Protein AF-X1GIE1-F1 (afdb_monomer_lite)

Sequence (99 aa):
MPVGILIIRWDNEIGPINEGFYPENLKITNNLLTQVYSSHRYQSLKPGFASISLKNNKVVSFFSGVGDDYISVENYVVALLLRRDEKPNKYREILKTIA

Radius of gyration: 12.44 Å; chains: 1; bounding box: 34×25×35 Å

Foldseek 3Di:
DFPKKWKWAQDPVPGTDTPDMPDPPDDDDPVNSCVVVCQPPVVHQAWDWDWADDPFWIKIKTFQHADPHGDPDHGMIMMTTGGPPDDRVVCRVVRVVVD

Secondary structure (DSSP, 8-state):
-EEEEEEEEEETTTEEEEEEEESTT----HHHHHHHHHHHHTT-SS-EEEEEE-SSEEEEEEE-EETTEESSSTTEEEEEEEETTS-GGGGHHHHHTT-

Organism: NCBI:txid412755

pLDDT: mean 83.09, std 7.1, range [53.41, 92.0]

Structure (mmCIF, N/CA/C/O backbone):
data_AF-X1GIE1-F1
#
_entry.id   AF-X1GIE1-F1
#
loop_
_atom_site.group_PDB
_atom_site.id
_atom_site.type_symbol
_atom_site.label_atom_id
_atom_site.label_alt_id
_atom_site.label_comp_id
_atom_site.label_asym_id
_atom_site.label_entity_id
_atom_site.label_seq_id
_atom_site.pdbx_PDB_ins_code
_atom_site.Cartn_x
_atom_site.Cartn_y
_atom_site.Cartn_z
_atom_site.occupancy
_atom_site.B_iso_or_equiv
_atom_site.auth_seq_id
_atom_site.auth_comp_id
_atom_site.auth_asym_id
_atom_site.auth_atom_id
_atom_site.pdbx_PDB_model_num
ATOM 1 N N . MET A 1 1 ? -7.514 -4.561 14.471 1.00 79.94 1 MET A N 1
ATOM 2 C CA . MET A 1 1 ? -7.683 -5.445 13.300 1.00 79.94 1 MET A CA 1
ATOM 3 C C . MET A 1 1 ? -7.553 -4.636 12.012 1.00 79.94 1 MET A C 1
ATOM 5 O O . MET A 1 1 ? -7.733 -3.414 12.084 1.00 79.94 1 MET A O 1
ATOM 9 N N . PRO A 1 2 ? -7.258 -5.272 10.863 1.00 82.75 2 PRO A N 1
ATOM 10 C CA . PRO A 1 2 ? -7.330 -4.624 9.559 1.00 82.75 2 PRO A CA 1
ATOM 11 C C . PRO A 1 2 ? -8.774 -4.241 9.231 1.00 82.75 2 PRO A C 1
ATOM 13 O O . PRO A 1 2 ? -9.702 -4.998 9.493 1.00 82.75 2 PRO A O 1
ATOM 16 N N . VAL A 1 3 ? -8.941 -3.038 8.699 1.00 88.25 3 VAL A N 1
ATOM 17 C CA . VAL A 1 3 ? -10.202 -2.470 8.205 1.00 88.25 3 VAL A CA 1
ATOM 18 C C . VAL A 1 3 ? -10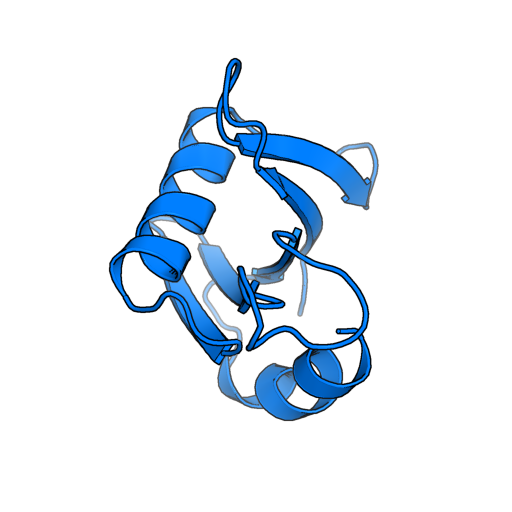.353 -2.741 6.710 1.00 88.25 3 VAL A C 1
ATOM 20 O O . VAL A 1 3 ? -11.467 -2.817 6.208 1.00 88.25 3 VAL A O 1
ATOM 23 N N . GLY A 1 4 ? -9.232 -2.906 6.009 1.00 90.81 4 GLY A N 1
ATOM 24 C CA . GLY A 1 4 ? -9.217 -3.260 4.602 1.00 90.81 4 GLY A CA 1
ATOM 25 C C . GLY A 1 4 ? -7.810 -3.476 4.065 1.00 90.81 4 GLY A C 1
ATOM 26 O O . GLY A 1 4 ? -6.819 -3.226 4.756 1.00 90.81 4 GLY A O 1
ATOM 27 N N . ILE A 1 5 ? -7.752 -3.937 2.826 1.00 90.69 5 ILE A N 1
ATOM 28 C CA . ILE A 1 5 ? -6.555 -4.135 2.018 1.00 90.69 5 ILE A CA 1
ATOM 29 C C . ILE A 1 5 ? -6.676 -3.315 0.737 1.00 90.69 5 ILE A C 1
ATOM 31 O O . ILE A 1 5 ? -7.775 -3.067 0.239 1.00 90.69 5 ILE A O 1
ATOM 35 N N . LEU A 1 6 ? -5.531 -2.886 0.236 1.00 90.62 6 LEU A N 1
ATOM 36 C CA . LEU A 1 6 ? -5.380 -2.054 -0.936 1.00 90.62 6 LEU A CA 1
ATOM 37 C C . LEU A 1 6 ? -4.157 -2.528 -1.718 1.00 90.62 6 LEU A C 1
ATOM 39 O O . LEU A 1 6 ? -3.091 -2.722 -1.136 1.00 90.62 6 LEU A O 1
ATOM 43 N N . ILE A 1 7 ? -4.313 -2.696 -3.022 1.00 90.06 7 ILE A N 1
ATOM 44 C CA . ILE A 1 7 ? -3.247 -3.029 -3.958 1.00 90.06 7 ILE A CA 1
ATOM 45 C C . ILE A 1 7 ? -3.064 -1.814 -4.854 1.00 90.06 7 ILE A C 1
ATOM 47 O O . ILE A 1 7 ? -3.992 -1.377 -5.533 1.00 90.06 7 ILE A O 1
ATOM 51 N N . ILE A 1 8 ? -1.867 -1.245 -4.818 1.00 89.69 8 ILE A N 1
ATOM 52 C CA . ILE A 1 8 ? -1.511 -0.058 -5.585 1.00 89.69 8 ILE A CA 1
ATOM 53 C C . ILE A 1 8 ? -0.425 -0.463 -6.572 1.00 89.69 8 ILE A C 1
ATOM 55 O O . ILE A 1 8 ? 0.597 -1.003 -6.154 1.00 89.69 8 ILE A O 1
ATOM 59 N N . ARG A 1 9 ? -0.609 -0.164 -7.854 1.00 88.69 9 ARG A N 1
ATOM 60 C CA . ARG A 1 9 ? 0.460 -0.222 -8.855 1.00 88.69 9 ARG A CA 1
ATOM 61 C C . ARG A 1 9 ? 0.894 1.190 -9.195 1.00 88.69 9 ARG A C 1
ATOM 63 O O . ARG A 1 9 ? 0.073 2.104 -9.231 1.00 88.69 9 ARG A O 1
ATOM 70 N N . TRP A 1 10 ? 2.178 1.379 -9.460 1.00 82.88 10 TRP A N 1
ATOM 71 C CA . TRP A 1 10 ? 2.629 2.624 -10.062 1.00 82.88 10 TRP A CA 1
ATOM 72 C C . TRP A 1 10 ? 2.651 2.546 -11.579 1.00 82.88 10 TRP A C 1
ATOM 74 O O . TRP A 1 10 ? 3.215 1.626 -12.175 1.00 82.88 10 TRP A O 1
ATOM 84 N N . ASP A 1 11 ? 2.096 3.586 -12.175 1.00 83.44 11 ASP A N 1
ATOM 85 C CA . ASP A 1 11 ? 2.146 3.858 -13.591 1.00 83.44 11 ASP A CA 1
ATOM 86 C C . ASP A 1 11 ? 2.969 5.126 -13.840 1.00 83.44 11 ASP A C 1
ATOM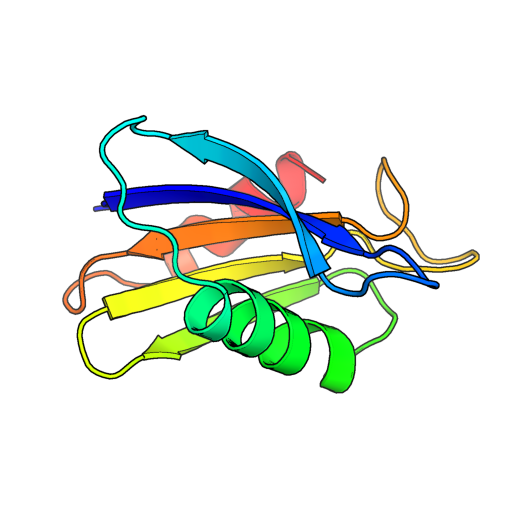 88 O O . ASP A 1 11 ? 2.793 6.134 -13.154 1.00 83.44 11 ASP A O 1
ATOM 92 N N . ASN A 1 12 ? 3.899 5.078 -14.791 1.00 78.00 12 ASN A N 1
ATOM 93 C CA . ASN A 1 12 ? 4.815 6.193 -15.038 1.00 78.00 12 ASN A CA 1
ATOM 94 C C . ASN A 1 12 ? 4.124 7.413 -15.662 1.00 78.00 12 ASN A C 1
ATOM 96 O O . ASN A 1 12 ? 4.655 8.517 -15.547 1.00 78.00 12 ASN A O 1
ATOM 100 N N . GLU A 1 13 ? 2.964 7.234 -16.294 1.00 82.56 13 GLU A N 1
ATOM 101 C CA . GLU A 1 13 ? 2.218 8.320 -16.932 1.00 82.56 13 GLU A CA 1
ATOM 102 C C . GLU A 1 13 ? 1.148 8.891 -15.995 1.00 82.56 13 GLU A C 1
ATOM 104 O O . GLU A 1 13 ? 0.931 10.102 -15.952 1.00 82.56 13 GLU A O 1
ATOM 109 N N . ILE A 1 14 ? 0.492 8.020 -15.221 1.00 81.94 14 ILE A N 1
ATOM 110 C CA . ILE A 1 14 ? -0.705 8.368 -14.436 1.00 81.94 14 ILE A CA 1
ATOM 111 C C . ILE A 1 14 ? -0.395 8.526 -12.937 1.00 81.94 14 ILE A C 1
ATOM 113 O O . ILE A 1 14 ? -1.076 9.269 -12.225 1.00 81.94 14 ILE A O 1
ATOM 117 N N . GLY A 1 15 ? 0.645 7.859 -12.439 1.00 82.06 15 GLY A N 1
ATOM 118 C CA . GLY A 1 15 ? 1.013 7.831 -11.029 1.00 82.06 15 GLY A CA 1
ATOM 119 C C . GLY A 1 15 ? 0.453 6.610 -10.280 1.00 82.06 15 GLY A C 1
ATOM 120 O O . GLY A 1 15 ? 0.423 5.511 -10.832 1.00 82.06 15 GLY A O 1
ATOM 121 N N . PRO A 1 16 ? 0.060 6.734 -8.996 1.00 85.19 16 PRO A N 1
ATOM 122 C CA . PRO A 1 16 ? -0.385 5.591 -8.207 1.00 85.19 16 PRO A CA 1
ATOM 123 C C . PRO A 1 16 ? -1.820 5.200 -8.590 1.00 85.19 16 PRO A C 1
ATOM 125 O O . PRO A 1 16 ? -2.766 5.950 -8.345 1.00 85.19 16 PRO A O 1
ATOM 128 N N . ILE A 1 17 ? -1.980 4.004 -9.151 1.00 88.62 17 ILE A N 1
ATOM 129 C CA . ILE A 1 17 ? -3.259 3.425 -9.563 1.00 88.62 17 ILE A CA 1
ATOM 130 C C . ILE A 1 17 ? -3.706 2.400 -8.523 1.00 88.62 17 ILE A C 1
ATOM 132 O O . ILE A 1 17 ? -2.921 1.580 -8.050 1.00 88.62 17 ILE A O 1
ATOM 136 N N . ASN A 1 18 ? -4.986 2.441 -8.163 1.00 89.00 18 ASN A N 1
ATOM 137 C CA . ASN A 1 18 ? -5.610 1.404 -7.352 1.00 89.00 18 ASN A CA 1
ATOM 138 C C . ASN A 1 18 ? -5.972 0.204 -8.238 1.00 89.00 18 ASN A C 1
ATOM 140 O O . ASN A 1 18 ? -6.895 0.305 -9.041 1.00 89.00 18 ASN A O 1
ATOM 144 N N . GLU A 1 19 ? -5.264 -0.909 -8.074 1.00 90.06 19 GLU A N 1
ATOM 145 C CA . GLU A 1 19 ? -5.517 -2.163 -8.801 1.00 90.06 19 GLU A CA 1
ATOM 146 C C . GLU A 1 19 ? -6.618 -2.995 -8.137 1.00 90.06 19 GLU A C 1
ATOM 148 O O . GLU A 1 19 ? -7.295 -3.791 -8.782 1.00 90.06 19 GLU A O 1
ATOM 153 N N . GLY A 1 20 ? -6.828 -2.812 -6.834 1.00 90.06 20 GLY A N 1
ATOM 154 C CA . GLY A 1 20 ? -7.849 -3.551 -6.114 1.00 90.06 20 GLY A CA 1
ATOM 155 C C . GLY A 1 20 ? -7.892 -3.201 -4.641 1.00 90.06 20 GLY A C 1
ATOM 156 O O . GLY A 1 20 ? -6.893 -2.832 -4.027 1.00 90.06 20 GLY A O 1
ATOM 157 N N . PHE A 1 21 ? -9.069 -3.336 -4.046 1.00 92.00 21 PHE A N 1
ATOM 158 C CA . PHE A 1 21 ? -9.255 -3.091 -2.627 1.00 92.00 21 PHE A CA 1
ATOM 159 C C . PHE A 1 21 ? -10.376 -3.955 -2.069 1.00 92.00 21 PHE A C 1
ATOM 161 O O . PHE A 1 21 ? -11.299 -4.350 -2.777 1.00 92.00 21 PHE A O 1
ATOM 168 N N . TYR A 1 22 ? -10.293 -4.233 -0.776 1.00 90.75 22 TYR A N 1
ATOM 169 C CA . TYR A 1 22 ? -11.335 -4.936 -0.045 1.00 90.75 22 TYR A CA 1
ATOM 170 C C . TYR A 1 22 ? -11.424 -4.377 1.378 1.00 90.75 22 TYR A C 1
ATOM 172 O O . TYR A 1 22 ? -10.386 -4.076 1.971 1.00 90.75 22 TYR A O 1
ATOM 180 N N . PRO A 1 23 ? -12.617 -4.265 1.980 1.00 90.00 23 PRO A N 1
ATOM 181 C CA . PRO A 1 23 ? -13.938 -4.543 1.402 1.00 90.00 23 PRO A CA 1
ATOM 182 C C . PRO A 1 23 ? -14.363 -3.513 0.340 1.00 90.00 23 PRO A C 1
ATOM 184 O O . PRO A 1 23 ? -13.856 -2.397 0.323 1.00 90.00 23 PRO A O 1
ATOM 187 N N . GLU A 1 24 ? -15.309 -3.864 -0.538 1.00 86.06 24 GLU A N 1
ATOM 188 C CA . GLU A 1 24 ? -15.770 -2.999 -1.649 1.00 86.06 24 GLU A CA 1
ATOM 189 C C . GLU A 1 24 ? -16.386 -1.667 -1.185 1.00 86.06 24 GLU A C 1
ATOM 191 O O . GLU A 1 24 ? -16.438 -0.690 -1.926 1.00 86.06 24 GLU A O 1
ATOM 196 N N . ASN A 1 25 ? -16.830 -1.593 0.071 1.00 84.69 25 ASN A N 1
ATOM 197 C CA . ASN A 1 25 ? -17.357 -0.371 0.677 1.00 84.69 25 ASN A CA 1
ATOM 198 C C . ASN A 1 25 ? -16.267 0.539 1.278 1.00 84.69 25 ASN A C 1
ATOM 200 O O . ASN A 1 25 ? -16.582 1.567 1.889 1.00 84.69 25 ASN A O 1
ATOM 204 N N . LEU A 1 26 ? -14.991 0.173 1.144 1.00 83.56 26 LEU A N 1
ATOM 205 C CA . LEU A 1 26 ? -13.878 0.960 1.650 1.00 83.56 26 LEU A CA 1
ATOM 206 C C . LEU A 1 26 ? -13.739 2.248 0.830 1.00 83.56 26 LEU A C 1
ATOM 208 O O . LEU A 1 26 ? -13.452 2.232 -0.364 1.00 83.56 26 LEU A O 1
ATOM 212 N N . LYS A 1 27 ? -13.909 3.397 1.490 1.00 80.75 27 LYS A N 1
ATOM 213 C CA . LYS A 1 27 ? -13.723 4.708 0.856 1.00 80.75 27 LYS A CA 1
ATOM 214 C C . LYS A 1 27 ? -12.235 5.005 0.667 1.00 80.75 27 LYS A C 1
ATOM 216 O O . LYS A 1 27 ? -11.606 5.630 1.522 1.00 80.75 27 LYS A O 1
ATOM 221 N N . ILE A 1 28 ? -11.682 4.564 -0.459 1.00 80.44 28 ILE A N 1
ATOM 222 C CA . ILE A 1 28 ? -10.330 4.919 -0.894 1.00 80.44 28 ILE A CA 1
ATOM 223 C C . ILE A 1 28 ? -10.375 6.275 -1.595 1.00 80.44 28 ILE A C 1
ATOM 225 O O . ILE A 1 28 ? -11.136 6.485 -2.533 1.00 80.44 28 ILE A O 1
ATOM 229 N N . THR A 1 29 ? -9.562 7.216 -1.118 1.00 81.56 29 THR A N 1
ATOM 230 C CA . THR A 1 29 ? -9.398 8.528 -1.758 1.00 81.56 29 THR A CA 1
ATOM 231 C C . THR A 1 29 ? -8.050 8.587 -2.462 1.00 81.56 29 THR A C 1
ATOM 233 O O . THR A 1 29 ? -7.078 8.010 -1.973 1.00 81.56 29 THR A O 1
ATOM 236 N N . ASN A 1 30 ? -7.951 9.345 -3.555 1.00 79.56 30 ASN A N 1
ATOM 237 C CA . ASN A 1 30 ? -6.673 9.555 -4.247 1.00 79.56 30 ASN A CA 1
ATOM 238 C C . ASN A 1 30 ? -5.601 10.137 -3.316 1.00 79.56 30 ASN A C 1
ATOM 240 O O . ASN A 1 30 ? -4.443 9.751 -3.389 1.00 79.56 30 ASN A O 1
ATOM 244 N N . ASN A 1 31 ? -5.991 10.988 -2.363 1.00 81.69 31 ASN A N 1
ATOM 245 C CA . ASN A 1 31 ? -5.067 11.510 -1.357 1.00 81.69 31 ASN A CA 1
ATOM 246 C C . ASN A 1 31 ? -4.458 10.395 -0.484 1.00 81.69 31 ASN A C 1
ATOM 248 O O . ASN A 1 31 ? -3.266 10.425 -0.194 1.00 81.69 31 ASN A O 1
ATOM 252 N N . LEU A 1 32 ? -5.250 9.391 -0.092 1.00 81.56 32 LEU A N 1
ATOM 253 C CA . LEU A 1 32 ? -4.749 8.235 0.655 1.00 81.56 32 LEU A CA 1
ATOM 254 C C . LEU A 1 32 ? -3.774 7.407 -0.192 1.00 81.56 32 LEU A C 1
ATOM 256 O O . LEU A 1 32 ? -2.711 7.052 0.309 1.00 81.56 32 LEU A O 1
ATOM 260 N N . LEU A 1 33 ? -4.113 7.138 -1.458 1.00 83.38 33 LEU A N 1
ATOM 261 C CA . LEU A 1 33 ? -3.238 6.421 -2.396 1.00 83.38 33 LEU A CA 1
ATOM 262 C C . LEU A 1 33 ? -1.884 7.120 -2.518 1.00 83.38 33 LEU A C 1
ATOM 264 O O . LEU A 1 33 ? -0.846 6.506 -2.276 1.00 83.38 33 LEU A O 1
ATOM 268 N N . THR A 1 34 ? -1.904 8.425 -2.789 1.00 81.75 34 THR A N 1
ATOM 269 C CA . THR A 1 34 ? -0.697 9.244 -2.905 1.00 81.75 34 THR A CA 1
ATOM 270 C C . THR A 1 34 ? 0.095 9.279 -1.602 1.00 81.75 34 THR A C 1
ATOM 272 O O . THR A 1 34 ? 1.313 9.155 -1.636 1.00 81.75 34 THR A O 1
ATOM 275 N N . GLN A 1 35 ? -0.550 9.401 -0.438 1.00 82.06 35 GLN A N 1
ATOM 276 C CA . GLN A 1 35 ? 0.155 9.404 0.849 1.00 82.06 35 GLN A CA 1
ATOM 277 C C . GLN A 1 35 ? 0.824 8.065 1.155 1.00 82.06 35 GLN A C 1
ATOM 279 O O . GLN A 1 35 ? 1.980 8.051 1.582 1.00 82.06 35 GLN A O 1
ATOM 284 N N . VAL A 1 36 ? 0.116 6.951 0.948 1.00 81.62 36 VAL A N 1
ATOM 285 C CA . VAL A 1 36 ? 0.645 5.604 1.201 1.00 81.62 36 VAL A CA 1
ATOM 286 C C . VAL A 1 36 ? 1.822 5.319 0.283 1.00 81.62 36 VAL A C 1
ATOM 288 O O . VAL A 1 36 ? 2.875 4.882 0.745 1.00 81.62 36 VAL A O 1
ATOM 291 N N . TYR A 1 37 ? 1.654 5.628 -0.998 1.00 77.31 37 TYR A N 1
ATOM 292 C CA . TYR A 1 37 ? 2.685 5.446 -1.999 1.00 77.31 37 TYR A CA 1
ATOM 293 C C . TYR A 1 37 ? 3.907 6.333 -1.743 1.00 77.31 37 TYR A C 1
ATOM 295 O O . TYR A 1 37 ? 5.011 5.812 -1.606 1.00 77.31 37 TYR A O 1
ATOM 303 N N . SER A 1 38 ? 3.724 7.651 -1.616 1.00 76.31 38 SER A N 1
ATOM 304 C CA . SER A 1 38 ? 4.834 8.585 -1.409 1.00 76.31 38 SER A CA 1
ATOM 305 C C . SER A 1 38 ? 5.606 8.251 -0.139 1.00 76.31 38 SER A C 1
ATOM 307 O O . SER A 1 38 ? 6.830 8.258 -0.145 1.00 76.31 38 SER A O 1
ATOM 309 N N . SER A 1 39 ? 4.916 7.877 0.938 1.00 75.12 39 SER A N 1
ATOM 310 C CA . SER A 1 39 ? 5.593 7.507 2.183 1.00 75.12 39 SER A CA 1
ATOM 311 C C . SER A 1 39 ? 6.434 6.234 2.051 1.00 75.12 39 SER A C 1
ATOM 313 O O . SER A 1 39 ? 7.419 6.102 2.768 1.00 75.12 39 SER A O 1
ATOM 315 N N . HIS A 1 40 ? 6.072 5.312 1.153 1.00 74.81 40 HIS A N 1
ATOM 316 C CA . HIS A 1 40 ? 6.804 4.061 0.969 1.00 74.81 40 HIS A CA 1
ATOM 317 C C . HIS A 1 40 ? 7.908 4.179 -0.094 1.00 74.81 40 HIS A C 1
ATOM 319 O O . HIS A 1 40 ? 9.059 3.852 0.184 1.00 74.81 40 HIS A O 1
ATOM 325 N N . ARG A 1 41 ? 7.603 4.710 -1.287 1.00 67.19 41 ARG A N 1
ATOM 326 C CA . ARG A 1 41 ? 8.580 4.798 -2.384 1.00 67.19 41 ARG A CA 1
ATOM 327 C C . ARG A 1 41 ? 9.650 5.858 -2.162 1.00 67.19 41 ARG A C 1
ATOM 329 O O . ARG A 1 41 ? 10.802 5.609 -2.495 1.00 67.19 41 ARG A O 1
ATOM 336 N N . TYR A 1 42 ? 9.322 7.025 -1.590 1.00 62.03 42 TYR A N 1
ATOM 337 C CA . TYR A 1 42 ? 10.374 8.018 -1.315 1.00 62.03 42 TYR A CA 1
ATOM 338 C C . TYR A 1 42 ? 11.407 7.495 -0.312 1.00 62.03 42 TYR A C 1
ATOM 340 O O . TYR A 1 42 ? 12.531 7.988 -0.290 1.00 62.03 42 TYR A O 1
ATOM 348 N N . GLN A 1 43 ? 11.045 6.505 0.510 1.00 60.69 43 GLN A N 1
ATOM 349 C CA . GLN A 1 43 ? 11.960 5.910 1.478 1.00 60.69 43 GLN A CA 1
ATOM 350 C C . GLN A 1 43 ? 12.877 4.845 0.866 1.00 60.69 43 GLN A C 1
ATOM 352 O O . GLN A 1 43 ? 13.972 4.640 1.390 1.00 60.69 43 GLN A O 1
ATOM 357 N N . SER A 1 44 ? 12.479 4.167 -0.220 1.00 63.84 44 SER A N 1
ATOM 358 C CA . SER A 1 44 ? 13.346 3.199 -0.895 1.00 63.84 44 SER A CA 1
ATOM 359 C C . SER A 1 44 ? 12.841 2.783 -2.276 1.00 63.84 44 SER A C 1
ATOM 361 O O . SER A 1 44 ? 11.643 2.630 -2.496 1.00 63.84 44 SER A O 1
ATOM 363 N N . LEU A 1 45 ? 13.786 2.506 -3.179 1.00 74.56 45 LEU A N 1
ATOM 364 C CA . LEU A 1 45 ? 13.540 1.763 -4.422 1.00 74.56 45 LEU A CA 1
ATOM 365 C C . LEU A 1 45 ? 13.569 0.241 -4.202 1.00 74.56 45 LEU A C 1
ATOM 367 O O . LEU A 1 45 ? 13.197 -0.514 -5.093 1.00 74.56 45 LEU A O 1
ATOM 371 N N . LYS A 1 46 ? 13.994 -0.204 -3.015 1.00 81.19 46 LYS A N 1
ATOM 372 C CA . LYS A 1 46 ? 14.101 -1.617 -2.661 1.00 81.19 46 LYS A CA 1
ATOM 373 C C . LYS A 1 46 ? 12.816 -2.133 -2.025 1.00 81.19 46 LYS A C 1
ATOM 375 O O . LYS A 1 46 ? 12.117 -1.358 -1.362 1.00 81.19 46 LYS A O 1
ATOM 380 N N . PRO A 1 47 ? 12.536 -3.439 -2.153 1.00 85.44 47 PRO A N 1
ATOM 381 C CA . PRO A 1 47 ? 11.412 -4.057 -1.490 1.00 85.44 47 PRO A CA 1
ATOM 382 C C . PRO A 1 47 ? 11.522 -3.889 0.018 1.00 85.44 47 PRO A C 1
ATOM 384 O O . PRO A 1 47 ? 12.604 -3.990 0.606 1.00 85.44 47 PRO A O 1
ATOM 387 N N . GLY A 1 48 ? 10.393 -3.625 0.661 1.00 86.44 48 GLY A N 1
ATOM 388 C CA . GLY A 1 48 ? 10.421 -3.238 2.057 1.00 86.44 48 GLY A CA 1
ATOM 389 C C . GLY A 1 48 ? 9.057 -3.147 2.702 1.00 86.44 48 GLY A C 1
ATOM 390 O O . GLY A 1 48 ? 8.023 -3.095 2.046 1.00 86.44 48 GLY A O 1
ATOM 391 N N . PHE A 1 49 ? 9.082 -3.136 4.032 1.00 87.94 49 PHE A N 1
ATOM 392 C CA . PHE A 1 49 ? 7.911 -2.905 4.861 1.00 87.94 49 PHE A CA 1
ATOM 393 C C . PHE A 1 49 ? 7.935 -1.478 5.401 1.00 87.94 49 PHE A C 1
ATOM 395 O O . PHE A 1 49 ? 8.915 -1.075 6.034 1.00 87.94 49 PHE A O 1
ATOM 402 N N . ALA A 1 50 ? 6.812 -0.778 5.279 1.00 86.25 50 ALA A N 1
ATOM 403 C CA . ALA A 1 50 ? 6.601 0.532 5.873 1.00 86.25 50 ALA A CA 1
ATOM 404 C C . ALA A 1 50 ? 5.365 0.542 6.778 1.00 86.25 50 ALA A C 1
ATOM 406 O O . ALA A 1 50 ? 4.396 -0.194 6.588 1.00 86.25 50 ALA A O 1
ATOM 407 N N . SER A 1 51 ? 5.400 1.416 7.782 1.00 87.31 51 SER A N 1
ATOM 408 C CA . SER A 1 51 ? 4.265 1.704 8.657 1.00 87.31 51 SER A CA 1
ATOM 409 C C . SER A 1 51 ? 4.042 3.206 8.699 1.00 87.31 51 SER A C 1
ATOM 411 O O . SER A 1 51 ? 4.899 3.961 9.150 1.00 87.31 51 SER A O 1
ATOM 413 N N . ILE A 1 52 ? 2.854 3.626 8.293 1.00 86.25 52 ILE A N 1
ATOM 414 C CA . ILE A 1 52 ? 2.444 5.015 8.145 1.00 86.25 52 ILE A CA 1
ATOM 415 C C . ILE A 1 52 ? 1.347 5.287 9.168 1.00 86.25 52 ILE A C 1
ATOM 417 O O . ILE A 1 52 ? 0.323 4.604 9.216 1.00 86.25 52 ILE A O 1
ATOM 421 N N . SER A 1 53 ? 1.553 6.295 10.008 1.00 83.69 53 SER A N 1
ATOM 422 C CA . SER A 1 53 ? 0.520 6.750 10.939 1.00 83.69 53 SER A CA 1
ATOM 423 C C . SER A 1 53 ? -0.261 7.884 10.292 1.00 83.69 53 SER A C 1
ATOM 425 O O . SER A 1 53 ? 0.286 8.958 10.062 1.00 83.69 53 SER A O 1
ATOM 427 N N . LEU A 1 54 ? -1.535 7.645 9.988 1.00 79.69 54 LEU A N 1
ATOM 428 C CA . LEU A 1 54 ? -2.444 8.665 9.475 1.00 79.69 54 LEU A CA 1
ATOM 429 C C . LEU A 1 54 ? -3.248 9.277 10.616 1.00 79.69 54 LEU A C 1
ATOM 431 O O . LEU A 1 54 ? -3.270 8.766 11.740 1.00 79.69 54 LEU A O 1
ATOM 435 N N . LYS A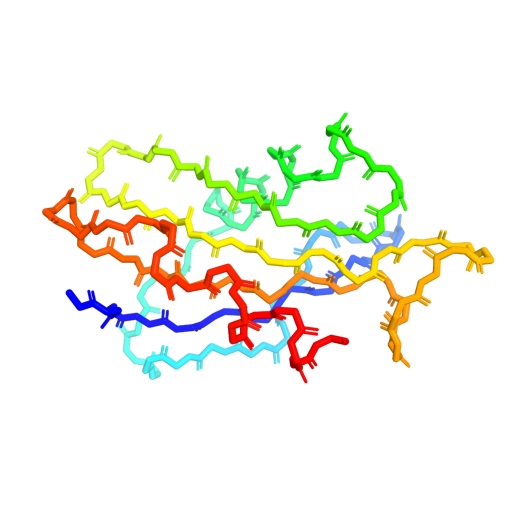 1 55 ? -3.966 10.367 10.310 1.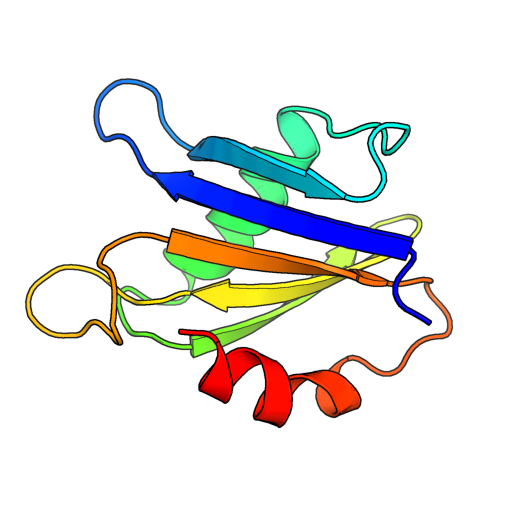00 75.81 55 LYS A N 1
ATOM 436 C CA . LYS A 1 55 ? -4.792 11.052 11.303 1.00 75.81 55 LYS A CA 1
ATOM 437 C C . LYS A 1 55 ? -5.744 10.067 11.967 1.00 75.81 55 LYS A C 1
ATOM 439 O O . LYS A 1 55 ? -5.676 9.972 13.172 1.00 75.81 55 LYS A O 1
ATOM 444 N N . ASN A 1 56 ? -6.554 9.278 11.261 1.00 78.56 56 ASN A N 1
ATOM 445 C CA . ASN A 1 56 ? -7.616 8.468 11.894 1.00 78.56 56 ASN A CA 1
ATOM 446 C C . ASN A 1 56 ? -7.354 6.954 11.907 1.00 78.56 56 ASN A C 1
ATOM 448 O O . ASN A 1 56 ? -8.151 6.184 12.438 1.00 78.56 56 ASN A O 1
ATOM 452 N N . ASN A 1 57 ? -6.239 6.521 11.339 1.00 82.94 57 ASN A N 1
ATOM 453 C CA . ASN A 1 57 ? -5.946 5.132 11.024 1.00 82.94 57 ASN A CA 1
ATOM 454 C C . ASN A 1 57 ? -4.433 4.938 10.902 1.00 82.94 57 ASN A C 1
ATOM 456 O O . ASN A 1 57 ? -3.664 5.893 10.834 1.00 82.94 57 ASN A O 1
ATOM 460 N N . LYS A 1 58 ? -3.995 3.687 10.912 1.00 89.25 58 LYS A N 1
ATOM 461 C CA . LYS A 1 58 ? -2.618 3.318 10.583 1.00 89.25 58 LYS A CA 1
ATOM 462 C C . LYS A 1 58 ? -2.647 2.579 9.261 1.00 89.25 58 LYS A C 1
ATOM 464 O O . LYS A 1 58 ? -3.608 1.872 8.984 1.00 89.25 58 LYS A O 1
ATOM 469 N N . VAL A 1 59 ? -1.614 2.726 8.455 1.00 89.69 59 VAL A N 1
ATOM 470 C CA . VAL A 1 59 ? -1.430 1.922 7.252 1.00 89.69 59 VAL A CA 1
ATOM 471 C C . VAL A 1 59 ? -0.116 1.194 7.394 1.00 89.69 59 VAL A C 1
ATOM 473 O O . VAL A 1 59 ? 0.892 1.793 7.750 1.00 89.69 59 VAL A O 1
ATOM 476 N N . VAL A 1 60 ? -0.128 -0.101 7.137 1.00 90.88 60 VAL A N 1
ATOM 477 C CA . VAL A 1 60 ? 1.103 -0.858 6.923 1.00 90.88 60 VAL A CA 1
ATOM 478 C C . VAL A 1 60 ? 1.143 -1.273 5.479 1.00 90.88 60 VAL A C 1
ATOM 480 O O . VAL A 1 60 ? 0.102 -1.582 4.910 1.00 90.88 60 VAL A O 1
ATOM 483 N N . SER A 1 61 ? 2.316 -1.263 4.876 1.00 89.25 61 SER A N 1
ATOM 484 C CA . SER A 1 61 ? 2.445 -1.635 3.481 1.00 89.25 61 SER A CA 1
ATOM 485 C C . SER A 1 61 ? 3.729 -2.393 3.228 1.00 89.25 61 SER A C 1
ATOM 487 O O . SER A 1 61 ? 4.693 -2.288 3.988 1.00 89.25 61 SER A O 1
ATOM 489 N N . PHE A 1 62 ? 3.717 -3.167 2.152 1.00 89.62 62 PHE A N 1
ATOM 490 C CA . PHE A 1 62 ? 4.887 -3.796 1.577 1.00 89.62 62 PHE A CA 1
ATOM 491 C C . PHE A 1 62 ? 5.034 -3.341 0.133 1.00 89.62 62 PHE A C 1
ATOM 493 O O . PHE A 1 62 ? 4.080 -3.424 -0.639 1.00 89.62 62 PHE A O 1
ATOM 500 N N . PHE A 1 63 ? 6.199 -2.800 -0.190 1.00 88.88 63 PHE A N 1
ATOM 501 C CA . PHE A 1 63 ? 6.565 -2.412 -1.540 1.00 88.88 63 PHE A CA 1
ATOM 502 C C . PHE A 1 63 ? 7.367 -3.549 -2.145 1.00 88.88 63 PHE A C 1
ATOM 504 O O . PHE A 1 63 ? 8.292 -4.047 -1.505 1.00 88.88 63 PHE A O 1
ATOM 511 N N . SER A 1 64 ? 7.005 -3.958 -3.353 1.00 87.12 64 SER A N 1
ATOM 512 C CA . SER A 1 64 ? 7.642 -5.078 -4.028 1.00 87.12 64 SER A CA 1
ATOM 513 C C . SER A 1 64 ? 8.989 -4.721 -4.653 1.00 87.12 64 SER A C 1
ATOM 515 O O . SER A 1 64 ? 9.729 -5.634 -4.983 1.00 87.12 64 SER A O 1
ATOM 517 N N . GLY A 1 65 ? 9.358 -3.438 -4.742 1.00 86.25 65 GLY A N 1
ATOM 518 C CA . GLY A 1 65 ? 10.615 -2.992 -5.355 1.00 86.25 65 GLY A CA 1
ATOM 519 C C . GLY A 1 65 ? 10.465 -2.614 -6.828 1.00 86.25 65 GLY A C 1
ATOM 520 O O . GLY A 1 65 ? 9.413 -2.827 -7.430 1.00 86.25 65 GLY A O 1
ATOM 521 N N . VAL A 1 66 ? 11.504 -2.003 -7.395 1.00 84.19 66 VAL A N 1
ATOM 522 C CA . VAL A 1 66 ? 11.572 -1.569 -8.804 1.00 84.19 66 VAL A CA 1
ATOM 523 C C . VAL A 1 66 ? 12.948 -1.852 -9.401 1.00 84.19 66 VAL A C 1
ATOM 525 O O . VAL A 1 66 ? 13.949 -1.838 -8.684 1.00 84.19 66 VAL A O 1
ATOM 528 N N . GLY A 1 67 ? 13.014 -2.041 -10.720 1.00 81.62 67 GLY A N 1
ATOM 529 C CA . GLY A 1 67 ? 14.243 -2.384 -11.435 1.00 81.62 67 GLY A CA 1
ATOM 530 C C . GLY A 1 67 ? 14.651 -3.840 -11.217 1.00 81.62 67 GLY A C 1
ATOM 531 O O . GLY A 1 67 ? 13.804 -4.723 -11.240 1.00 81.62 67 GLY A O 1
ATOM 532 N N . ASP A 1 68 ? 15.942 -4.093 -10.993 1.00 77.31 68 ASP A N 1
ATOM 533 C CA . ASP A 1 68 ? 16.468 -5.455 -10.787 1.00 77.31 68 ASP A CA 1
ATOM 534 C C . ASP A 1 68 ? 16.232 -5.992 -9.360 1.00 77.31 68 ASP A C 1
ATOM 536 O O . ASP A 1 68 ? 16.335 -7.192 -9.114 1.00 77.31 68 ASP A O 1
ATOM 540 N N . ASP A 1 69 ? 15.888 -5.109 -8.416 1.00 78.19 69 ASP A N 1
ATOM 541 C CA . ASP A 1 69 ? 15.654 -5.426 -7.006 1.00 78.19 69 ASP A CA 1
ATOM 542 C C . ASP A 1 69 ? 14.138 -5.444 -6.714 1.00 78.19 69 ASP A C 1
ATOM 544 O O . ASP A 1 69 ? 13.636 -4.550 -6.032 1.00 78.19 69 ASP A O 1
ATOM 548 N N . TYR A 1 70 ? 13.387 -6.436 -7.212 1.00 81.00 70 TYR A N 1
ATOM 549 C CA . TYR A 1 70 ? 11.978 -6.648 -6.831 1.00 81.00 70 TYR A CA 1
ATOM 550 C C . TYR A 1 70 ? 11.690 -8.072 -6.335 1.00 81.00 70 TYR A C 1
ATOM 552 O O . TYR A 1 70 ? 12.431 -9.012 -6.618 1.00 81.00 70 TYR A O 1
ATOM 560 N N . ILE A 1 71 ? 10.600 -8.232 -5.581 1.00 79.19 71 ILE A N 1
ATOM 561 C CA . ILE A 1 71 ? 10.077 -9.530 -5.135 1.00 79.19 71 ILE A CA 1
ATOM 562 C C . ILE A 1 71 ? 8.752 -9.785 -5.851 1.00 79.19 71 ILE A C 1
ATOM 564 O O . ILE A 1 71 ? 7.879 -8.919 -5.842 1.00 79.19 71 ILE A O 1
ATOM 568 N N . SER A 1 72 ? 8.665 -10.948 -6.508 1.00 79.75 72 SER A N 1
ATOM 569 C CA . SER A 1 72 ? 7.571 -11.498 -7.336 1.00 79.75 72 SER A CA 1
ATOM 570 C C . SER A 1 72 ? 7.037 -10.622 -8.471 1.00 79.75 72 SER A C 1
ATOM 572 O O . SER A 1 72 ? 6.955 -11.093 -9.602 1.00 79.75 72 SER A O 1
ATOM 574 N N . VAL A 1 73 ? 6.662 -9.373 -8.203 1.00 81.25 73 VAL A N 1
ATOM 575 C CA . VAL A 1 73 ? 6.122 -8.426 -9.179 1.00 81.25 73 VAL A CA 1
ATOM 576 C C . VAL A 1 73 ? 6.758 -7.051 -9.007 1.00 81.25 73 VAL A C 1
ATOM 578 O O . VAL A 1 73 ? 6.929 -6.565 -7.895 1.00 81.25 73 VAL A O 1
ATOM 581 N N . GLU A 1 74 ? 7.106 -6.388 -10.101 1.00 85.06 74 GLU A N 1
ATOM 582 C CA . GLU A 1 74 ? 7.724 -5.066 -10.039 1.00 85.06 74 GLU A CA 1
ATOM 583 C C . GLU A 1 74 ? 6.684 -3.973 -9.758 1.00 85.06 74 GLU A C 1
ATOM 585 O O . GLU A 1 74 ? 5.628 -3.929 -10.386 1.00 85.06 74 GLU A O 1
ATOM 590 N N . ASN A 1 75 ? 7.030 -3.023 -8.889 1.00 85.56 75 ASN A N 1
ATOM 591 C CA . ASN A 1 75 ? 6.371 -1.725 -8.771 1.00 85.56 75 ASN A CA 1
ATOM 592 C C . ASN A 1 75 ? 4.939 -1.746 -8.194 1.00 85.56 75 ASN A C 1
ATOM 594 O O . ASN A 1 75 ? 4.097 -0.908 -8.542 1.00 85.56 75 ASN A O 1
ATOM 598 N N . TYR A 1 76 ? 4.679 -2.678 -7.271 1.00 88.19 76 TYR A N 1
ATOM 599 C CA . TYR A 1 76 ? 3.426 -2.789 -6.523 1.00 88.19 76 TYR A CA 1
ATOM 600 C C . TYR A 1 76 ? 3.613 -2.468 -5.043 1.00 88.19 76 TYR A C 1
ATOM 602 O O . TYR A 1 76 ? 4.641 -2.746 -4.429 1.00 88.19 76 TYR A O 1
ATOM 610 N N . VAL A 1 77 ? 2.563 -1.921 -4.439 1.00 88.44 77 VAL A N 1
ATOM 611 C CA . VAL A 1 77 ? 2.444 -1.715 -3.000 1.00 88.44 77 VAL A CA 1
ATOM 612 C C . VAL A 1 77 ? 1.187 -2.418 -2.510 1.00 88.44 77 VAL A C 1
ATOM 614 O O . VAL A 1 77 ? 0.072 -2.048 -2.873 1.00 88.44 77 VAL A O 1
ATOM 617 N N . VAL A 1 78 ? 1.365 -3.394 -1.625 1.00 89.88 78 VAL A N 1
ATOM 618 C CA . VAL A 1 78 ? 0.265 -4.034 -0.897 1.00 89.88 78 VAL A CA 1
ATOM 619 C C . VAL A 1 78 ? 0.135 -3.345 0.452 1.00 89.88 78 VAL A C 1
ATOM 621 O O . VAL A 1 78 ? 1.069 -3.356 1.250 1.00 89.88 78 VAL A O 1
ATOM 624 N N . ALA A 1 79 ? -1.008 -2.725 0.721 1.00 89.88 79 ALA A N 1
ATOM 625 C CA . ALA A 1 79 ? -1.255 -1.946 1.925 1.00 89.88 79 ALA A CA 1
ATOM 626 C C . ALA A 1 79 ? -2.455 -2.481 2.712 1.00 89.88 79 ALA A C 1
ATOM 628 O O . ALA A 1 79 ? -3.512 -2.759 2.157 1.00 89.88 79 ALA A O 1
ATOM 629 N N . LEU A 1 80 ? -2.317 -2.570 4.033 1.00 90.81 80 LEU A N 1
ATOM 630 C CA . LEU A 1 80 ? -3.408 -2.844 4.961 1.00 90.81 80 LEU A CA 1
ATOM 631 C C . LEU A 1 80 ? -3.764 -1.566 5.708 1.00 90.81 80 LEU A C 1
ATOM 633 O O . LEU A 1 80 ? -2.928 -0.971 6.396 1.00 90.81 80 LEU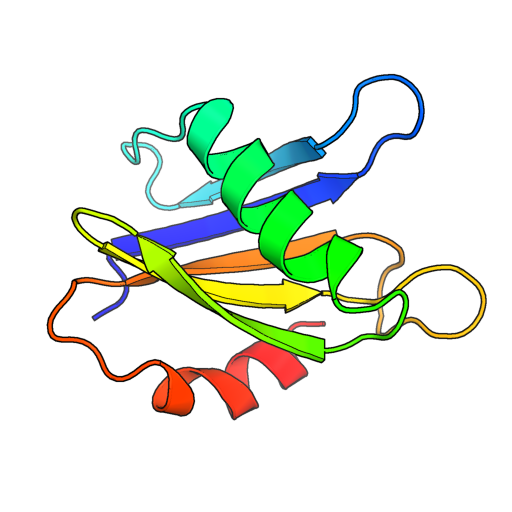 A O 1
ATOM 637 N N . LEU A 1 81 ? -5.033 -1.179 5.629 1.00 90.06 81 LEU A N 1
ATOM 638 C CA . LEU A 1 81 ? -5.599 -0.171 6.510 1.00 90.06 81 LEU A CA 1
ATOM 639 C C . LEU A 1 81 ? -5.887 -0.818 7.855 1.00 90.06 81 LEU A C 1
ATOM 641 O O . LEU A 1 81 ? -6.636 -1.783 7.954 1.00 90.06 81 LEU A O 1
ATOM 645 N N . LEU A 1 82 ? -5.324 -0.253 8.908 1.00 90.88 82 LEU A N 1
ATOM 646 C CA . LEU A 1 82 ? -5.484 -0.695 10.279 1.00 90.88 82 LEU A CA 1
ATOM 647 C C . LEU A 1 82 ? -6.212 0.374 11.094 1.00 90.88 82 LEU A C 1
ATOM 649 O O . LEU A 1 82 ? -6.072 1.584 10.880 1.00 90.88 82 LEU A O 1
ATOM 653 N N . ARG A 1 83 ? -6.944 -0.077 12.110 1.00 88.25 83 ARG A N 1
ATOM 654 C CA . ARG A 1 83 ? -7.433 0.821 13.158 1.00 88.25 83 ARG A CA 1
ATOM 655 C C . ARG A 1 83 ? -6.260 1.423 13.947 1.00 88.25 83 ARG A C 1
ATOM 657 O O . ARG A 1 83 ? -5.182 0.835 14.034 1.00 88.25 83 ARG A O 1
ATOM 664 N N . ARG A 1 84 ? -6.468 2.595 14.558 1.00 85.06 84 ARG A N 1
ATOM 665 C CA . ARG A 1 84 ? -5.438 3.307 15.348 1.00 85.06 84 ARG A CA 1
ATOM 666 C C . ARG A 1 84 ? -4.860 2.480 16.502 1.00 85.06 84 ARG A C 1
ATOM 668 O O . ARG A 1 84 ? -3.686 2.641 16.827 1.00 85.06 84 ARG A O 1
ATOM 675 N N . ASP A 1 85 ? -5.663 1.627 17.122 1.00 87.25 85 ASP A N 1
ATOM 676 C CA . ASP A 1 85 ? -5.294 0.777 18.258 1.00 87.25 85 ASP A CA 1
ATOM 677 C C . ASP A 1 85 ? -4.452 -0.447 17.863 1.00 87.25 85 ASP A C 1
ATOM 679 O O . ASP A 1 85 ? -3.892 -1.124 18.722 1.00 87.25 85 ASP A O 1
ATOM 683 N N . GLU A 1 86 ? -4.290 -0.708 16.566 1.00 87.50 86 GLU A N 1
ATOM 684 C CA . GLU A 1 86 ? -3.562 -1.877 16.092 1.00 87.50 86 GLU A CA 1
ATOM 685 C C . GLU A 1 86 ? -2.033 -1.689 16.141 1.00 87.50 86 GLU A C 1
ATOM 687 O O . GLU A 1 86 ? -1.506 -0.575 16.002 1.00 87.50 86 GLU A O 1
ATOM 692 N N . LYS A 1 87 ? -1.309 -2.806 16.311 1.00 86.62 87 LYS A N 1
ATOM 693 C CA . LYS A 1 87 ? 0.159 -2.879 16.282 1.00 86.62 87 LYS A CA 1
ATOM 694 C C . LYS A 1 87 ? 0.668 -3.205 14.862 1.00 86.62 87 LYS A C 1
ATOM 696 O O . LYS A 1 87 ? 0.507 -4.346 14.429 1.00 86.62 87 LYS A O 1
ATOM 701 N N . PRO A 1 88 ? 1.337 -2.264 14.164 1.00 84.50 88 PRO A N 1
ATOM 702 C CA . PRO A 1 88 ? 1.851 -2.458 12.801 1.00 84.50 88 PRO A CA 1
ATOM 703 C C . PRO A 1 88 ? 2.765 -3.675 12.618 1.00 84.50 88 PRO A C 1
ATOM 705 O O . PRO A 1 88 ? 2.630 -4.419 11.651 1.00 84.50 88 PRO A O 1
ATOM 708 N N . ASN A 1 89 ? 3.659 -3.916 13.581 1.00 85.50 89 ASN A N 1
ATOM 709 C CA . ASN A 1 89 ? 4.691 -4.954 13.483 1.00 85.50 89 ASN A CA 1
ATOM 710 C C . ASN A 1 89 ? 4.132 -6.379 13.360 1.00 85.50 89 ASN A C 1
ATOM 712 O O . ASN A 1 89 ? 4.830 -7.253 12.860 1.00 85.50 89 ASN A O 1
ATOM 716 N N . LYS A 1 90 ? 2.873 -6.612 13.760 1.00 86.69 90 LYS A N 1
ATOM 717 C CA . LYS A 1 90 ? 2.208 -7.916 13.616 1.00 86.69 90 LYS A CA 1
ATOM 718 C C . LYS A 1 90 ? 2.086 -8.351 12.148 1.00 86.69 90 LYS A C 1
ATOM 720 O O . LYS A 1 90 ? 2.039 -9.542 11.871 1.00 86.69 90 LYS A O 1
ATOM 725 N N . TYR A 1 91 ? 2.045 -7.395 11.222 1.00 87.12 91 TYR A N 1
ATOM 726 C CA . TYR A 1 91 ? 1.793 -7.643 9.802 1.00 87.12 91 TYR A CA 1
ATOM 727 C C . TYR A 1 91 ? 3.066 -7.697 8.957 1.00 87.12 91 TYR A C 1
ATOM 729 O O . TYR A 1 91 ? 2.989 -7.968 7.764 1.00 87.12 91 TYR A O 1
ATOM 737 N N . ARG A 1 92 ? 4.237 -7.446 9.554 1.00 84.31 92 ARG A N 1
ATOM 738 C CA . ARG A 1 92 ? 5.502 -7.389 8.816 1.00 84.31 92 ARG A CA 1
ATOM 739 C C . ARG A 1 92 ? 5.814 -8.705 8.109 1.00 84.31 92 ARG A C 1
ATOM 741 O O . ARG A 1 92 ? 6.144 -8.686 6.932 1.00 84.31 92 ARG A O 1
ATOM 748 N N . GLU A 1 93 ? 5.709 -9.824 8.819 1.00 82.88 93 GLU A N 1
ATOM 749 C CA . GLU A 1 93 ? 6.098 -11.124 8.262 1.00 82.88 93 GLU A CA 1
ATOM 750 C C . GLU A 1 93 ? 5.100 -11.626 7.217 1.00 82.88 93 GLU A C 1
ATOM 752 O O . GLU A 1 93 ? 5.513 -12.106 6.171 1.00 82.88 93 GLU A O 1
ATOM 757 N N . ILE A 1 94 ? 3.796 -11.431 7.432 1.00 82.75 94 ILE A N 1
ATOM 758 C CA . ILE A 1 94 ? 2.785 -11.886 6.467 1.00 82.75 94 ILE A CA 1
ATOM 759 C C . ILE A 1 94 ? 2.751 -11.035 5.193 1.00 82.75 94 ILE A C 1
ATOM 761 O O . ILE A 1 94 ? 2.452 -11.540 4.118 1.00 82.75 94 ILE A O 1
ATOM 765 N N . LEU A 1 95 ? 3.079 -9.745 5.280 1.00 80.12 95 LEU A N 1
ATOM 766 C CA . LEU A 1 95 ? 3.147 -8.903 4.088 1.00 80.12 95 LEU A CA 1
ATOM 767 C C . LEU A 1 95 ? 4.387 -9.196 3.236 1.00 80.12 95 LEU A C 1
ATOM 769 O O . LEU A 1 95 ? 4.299 -9.095 2.019 1.00 80.12 95 LEU A O 1
ATOM 773 N N . LYS A 1 96 ? 5.498 -9.628 3.850 1.00 73.44 9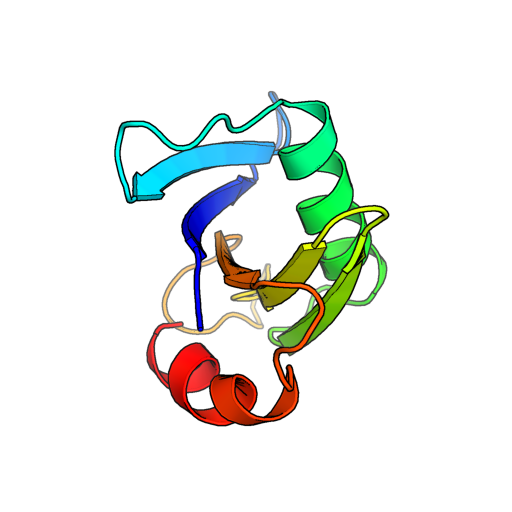6 LYS A N 1
ATOM 774 C CA . LYS A 1 96 ? 6.673 -10.124 3.115 1.00 73.44 96 LYS A CA 1
ATOM 775 C C . LYS A 1 96 ? 6.387 -11.386 2.305 1.00 73.44 96 LYS A C 1
ATOM 777 O O . LYS A 1 96 ? 7.099 -11.633 1.353 1.00 73.44 96 LYS A O 1
ATOM 782 N N . THR A 1 97 ? 5.420 -12.212 2.710 1.00 71.25 97 THR A N 1
ATOM 783 C CA . THR A 1 97 ? 5.104 -13.460 1.991 1.00 71.25 97 THR A CA 1
ATOM 784 C C . THR A 1 97 ? 4.172 -13.262 0.797 1.00 71.25 97 THR A C 1
ATOM 786 O O . THR A 1 97 ? 3.973 -14.197 0.032 1.00 71.25 97 THR A O 1
ATOM 789 N N . ILE A 1 98 ? 3.536 -12.091 0.684 1.00 67.00 98 ILE A N 1
ATOM 790 C CA . ILE A 1 98 ? 2.546 -11.790 -0.366 1.00 67.00 98 ILE A CA 1
ATOM 791 C C . ILE A 1 98 ? 3.208 -11.153 -1.594 1.00 67.00 98 ILE A C 1
ATOM 793 O O . ILE A 1 98 ? 2.657 -11.229 -2.690 1.00 67.00 98 ILE A O 1
ATOM 797 N N . ALA A 1 99 ? 4.364 -10.524 -1.399 1.00 53.41 99 ALA A N 1
ATOM 798 C CA . ALA A 1 99 ? 5.174 -9.933 -2.449 1.00 53.41 99 ALA A CA 1
ATOM 799 C C . ALA A 1 99 ? 6.404 -10.790 -2.698 1.00 53.41 99 ALA A C 1
ATOM 801 O O . ALA A 1 99 ? 6.915 -11.415 -1.748 1.00 53.41 99 ALA A O 1
#